Protein AF-A0A453INW6-F1 (afdb_monomer)

Solvent-accessible surface area (backbone atoms only — not comparable to full-atom values): 6601 Å² total; per-residue (Å²): 104,80,90,45,45,47,45,52,51,41,34,36,30,54,71,62,80,29,52,30,54,69,48,45,38,54,55,48,58,72,36,70,65,44,53,44,39,73,75,45,29,63,86,69,76,40,51,70,68,56,41,72,78,35,76,83,42,58,69,61,42,46,49,56,51,50,56,34,43,54,50,34,30,75,56,51,29,30,43,62,42,82,88,84,36,38,51,40,65,30,72,59,18,39,51,29,46,75,69,68,48,52,58,70,57,49,45,50,46,68,75,67,68,53,101,70,86,124

Sequence (118 aa):
FLGSLKDNLNAEVALGTVTNVREACAWLGYTYLFRRMKTNPLVYGITWEEVIGDPSMGAKQRSFIIDAARSLDKAKMMRYDEKSGNFYCTELGRIASHFYLQYSSVETYNEMLRRHMS

Mean predicted aligned error: 3.93 Å

Radius of gyration: 15.72 Å; Cα contacts (8 Å, |Δi|>4): 130; chains: 1; bounding box: 37×32×45 Å

InterPro domains:
  IPR004179 Sec63 domain [PF02889] (89-118)
  IPR036388 Winged helix-like DNA-binding domain superfamily [G3DSA:1.10.10.10] (1-84)
  IPR036390 Winged helix DNA-binding domain superfamily [SSF46785] (4-101)
  IPR050474 Helicase Hel308/SKI2-like [PTHR47961] (5-117)
  IPR057842 MER3 helicase-like, winged helix domain [PF23445] (4-53)

Structure (mmCIF, N/CA/C/O backbone):
data_AF-A0A453INW6-F1
#
_entry.id   AF-A0A453INW6-F1
#
loop_
_atom_site.group_PDB
_atom_site.id
_atom_site.type_symbol
_atom_site.label_atom_id
_atom_site.label_alt_id
_atom_site.label_comp_id
_atom_site.label_asym_id
_atom_site.label_entity_id
_atom_site.label_seq_id
_atom_site.pdbx_PDB_ins_code
_atom_site.Cartn_x
_atom_site.Cartn_y
_atom_site.Cartn_z
_atom_site.occupancy
_atom_site.B_iso_or_equiv
_atom_site.auth_seq_id
_atom_site.auth_comp_id
_atom_site.auth_asym_id
_atom_site.auth_atom_id
_atom_site.pdbx_PDB_model_num
ATOM 1 N N . PHE A 1 1 ? -4.808 7.389 -9.792 1.00 58.34 1 PHE A N 1
ATOM 2 C CA . PHE A 1 1 ? -4.438 6.017 -9.380 1.00 58.34 1 PHE A CA 1
ATOM 3 C C . PHE A 1 1 ? -3.397 6.005 -8.268 1.00 58.34 1 PHE A C 1
ATOM 5 O O . PHE A 1 1 ? -3.727 5.477 -7.223 1.00 58.34 1 PHE A O 1
ATOM 12 N N . LEU A 1 2 ? -2.199 6.603 -8.414 1.00 72.12 2 LEU A N 1
ATOM 13 C CA . LEU A 1 2 ? -1.246 6.689 -7.284 1.00 72.12 2 LEU A CA 1
ATOM 14 C C . LEU A 1 2 ? -1.869 7.356 -6.044 1.00 72.12 2 LEU A C 1
ATOM 16 O O . LEU A 1 2 ? -1.715 6.849 -4.940 1.00 72.12 2 LEU A O 1
ATOM 20 N N . GLY A 1 3 ? -2.676 8.407 -6.240 1.00 82.69 3 GLY A N 1
ATOM 21 C CA . GLY A 1 3 ? -3.443 9.031 -5.152 1.00 82.69 3 GLY A CA 1
ATOM 22 C C . GLY A 1 3 ? -4.461 8.108 -4.463 1.00 82.69 3 GLY A C 1
ATOM 23 O O . GLY A 1 3 ? -4.783 8.337 -3.309 1.00 82.69 3 GLY A O 1
ATOM 24 N N . SER A 1 4 ? -4.913 7.044 -5.134 1.00 91.25 4 SER A N 1
ATOM 25 C CA . SER A 1 4 ? -5.892 6.070 -4.621 1.00 91.25 4 SER A CA 1
ATOM 26 C C . SER A 1 4 ? -5.241 4.758 -4.169 1.00 91.25 4 SER A C 1
ATOM 28 O O . SER A 1 4 ? -5.939 3.838 -3.757 1.00 91.25 4 SER A O 1
ATOM 30 N N . LEU A 1 5 ? -3.909 4.629 -4.271 1.00 95.31 5 LEU A N 1
ATOM 31 C CA . LEU A 1 5 ? -3.203 3.387 -3.943 1.00 95.31 5 LEU A CA 1
ATOM 32 C C . LEU A 1 5 ? -3.417 2.990 -2.480 1.00 95.31 5 LEU A C 1
ATOM 34 O O . LEU A 1 5 ? -3.589 1.812 -2.198 1.00 95.31 5 LEU A O 1
ATOM 38 N N . LYS A 1 6 ? -3.433 3.971 -1.570 1.00 97.19 6 LYS A N 1
ATOM 39 C CA . LYS A 1 6 ? -3.668 3.751 -0.137 1.00 97.19 6 LYS A CA 1
ATOM 40 C C . LYS A 1 6 ? -5.056 3.157 0.106 1.00 97.19 6 LYS A C 1
ATOM 42 O O . LYS A 1 6 ? -5.166 2.137 0.774 1.00 97.19 6 LYS A O 1
ATOM 47 N N . ASP A 1 7 ? -6.085 3.750 -0.493 1.00 97.62 7 ASP A N 1
ATOM 48 C CA . ASP A 1 7 ? -7.473 3.299 -0.340 1.00 97.62 7 ASP A CA 1
ATOM 49 C C . ASP A 1 7 ? -7.668 1.893 -0.912 1.00 97.62 7 ASP A C 1
ATOM 51 O O . ASP A 1 7 ? -8.231 1.019 -0.254 1.00 97.62 7 ASP A O 1
ATOM 55 N N . ASN A 1 8 ? -7.125 1.650 -2.108 1.00 97.25 8 ASN A N 1
ATOM 56 C CA . ASN A 1 8 ? -7.207 0.351 -2.767 1.00 97.25 8 ASN A CA 1
ATOM 57 C C . ASN A 1 8 ? -6.437 -0.731 -1.991 1.00 97.25 8 ASN A C 1
ATOM 59 O O . ASN A 1 8 ? -6.956 -1.824 -1.802 1.00 97.25 8 ASN A O 1
ATOM 63 N N . LEU A 1 9 ? -5.232 -0.428 -1.493 1.00 98.00 9 LEU A N 1
ATOM 64 C CA . LEU A 1 9 ? -4.460 -1.363 -0.668 1.00 98.00 9 LEU A CA 1
ATOM 65 C C . LEU A 1 9 ? -5.194 -1.681 0.641 1.00 98.00 9 LEU A C 1
ATOM 67 O O . LEU A 1 9 ? -5.274 -2.844 1.026 1.00 98.00 9 LEU A O 1
ATOM 71 N N . ASN A 1 10 ? -5.767 -0.670 1.302 1.00 98.31 10 ASN A N 1
ATOM 72 C CA . ASN A 1 10 ? -6.586 -0.867 2.497 1.00 98.31 10 ASN A CA 1
ATOM 73 C C . ASN A 1 10 ? -7.789 -1.780 2.219 1.00 98.31 10 ASN A C 1
ATOM 75 O O . ASN A 1 10 ? -8.094 -2.638 3.041 1.00 98.31 10 ASN A O 1
ATOM 79 N N . ALA A 1 11 ? -8.449 -1.629 1.067 1.00 98.06 11 ALA A N 1
ATOM 80 C CA . ALA A 1 11 ? -9.578 -2.473 0.690 1.00 98.06 11 ALA A CA 1
ATOM 81 C C . ALA A 1 11 ? -9.176 -3.947 0.513 1.00 98.06 11 ALA A C 1
ATOM 83 O O . ALA A 1 11 ? -9.830 -4.822 1.071 1.00 98.06 11 ALA A O 1
ATOM 84 N N . GLU A 1 12 ? -8.078 -4.236 -0.188 1.00 98.25 12 GLU A N 1
ATOM 85 C CA . GLU A 1 12 ? -7.586 -5.616 -0.346 1.00 98.25 12 GLU A CA 1
ATOM 86 C C . GLU A 1 12 ? -7.181 -6.244 0.998 1.00 98.25 12 GLU A C 1
ATOM 88 O O . GLU A 1 12 ? -7.462 -7.411 1.272 1.00 98.25 12 GLU A O 1
ATOM 93 N N . VAL A 1 13 ? -6.572 -5.457 1.890 1.00 98.25 13 VAL A N 1
ATOM 94 C CA . VAL A 1 13 ? -6.225 -5.918 3.242 1.00 98.25 13 VAL A CA 1
ATOM 95 C C . VAL A 1 13 ? -7.480 -6.157 4.087 1.00 98.25 13 VAL A C 1
ATOM 97 O O . VAL A 1 13 ? -7.541 -7.137 4.830 1.00 98.25 13 VAL A O 1
ATOM 100 N N . ALA A 1 14 ? -8.508 -5.315 3.956 1.00 97.94 14 ALA A N 1
ATOM 101 C CA . ALA A 1 14 ? -9.790 -5.494 4.637 1.00 97.94 14 ALA A CA 1
ATOM 102 C C . ALA A 1 14 ? -10.568 -6.721 4.128 1.00 97.94 14 ALA A C 1
ATOM 104 O O . ALA A 1 14 ? -11.250 -7.376 4.919 1.00 97.94 14 ALA A O 1
ATOM 105 N N . LEU A 1 15 ? -10.438 -7.048 2.838 1.00 96.88 15 LEU A N 1
ATOM 106 C CA . LEU A 1 15 ? -10.985 -8.260 2.218 1.00 96.88 15 LEU A CA 1
ATOM 107 C C . LEU A 1 15 ? -10.169 -9.522 2.540 1.00 96.88 15 LEU A C 1
ATOM 109 O O . LEU A 1 15 ? -10.667 -10.630 2.354 1.00 96.88 15 LEU A O 1
ATOM 113 N N . GLY A 1 16 ? -8.932 -9.372 3.021 1.00 96.19 16 GLY A N 1
ATOM 114 C CA . GLY A 1 16 ? -8.019 -10.480 3.308 1.00 96.19 16 GLY A CA 1
ATOM 115 C C . GLY A 1 16 ? -7.378 -11.105 2.065 1.00 96.19 16 GLY A C 1
ATOM 116 O O . GLY A 1 16 ? -6.745 -12.151 2.171 1.00 96.19 16 GLY A O 1
ATOM 117 N N . THR A 1 17 ? -7.522 -10.482 0.893 1.00 97.31 17 THR A N 1
ATOM 118 C CA . THR A 1 17 ? -6.893 -10.911 -0.369 1.00 97.31 17 THR A CA 1
ATOM 119 C C . THR A 1 17 ? -5.405 -10.568 -0.421 1.00 97.31 17 THR A C 1
ATOM 121 O O . THR A 1 17 ? -4.652 -11.206 -1.156 1.00 97.31 17 THR A O 1
ATOM 124 N N . VAL A 1 18 ? -4.979 -9.574 0.362 1.00 98.38 18 VAL A N 1
ATOM 125 C CA . VAL A 1 18 ? -3.585 -9.152 0.515 1.00 98.38 18 VAL A CA 1
ATOM 126 C C . VAL A 1 18 ? -3.238 -9.086 1.999 1.00 98.38 18 VAL A C 1
ATOM 128 O O . VAL A 1 18 ? -3.851 -8.340 2.757 1.00 98.38 18 VAL A O 1
ATOM 131 N N . THR A 1 19 ? -2.221 -9.833 2.420 1.00 98.31 19 THR A N 1
ATOM 132 C CA . THR A 1 19 ? -1.829 -9.963 3.838 1.00 98.31 19 THR A CA 1
ATOM 133 C C . THR A 1 19 ? -0.399 -9.511 4.122 1.00 98.31 19 THR A C 1
ATOM 135 O O . THR A 1 19 ? 0.001 -9.393 5.278 1.00 98.31 19 THR A O 1
ATOM 138 N N . ASN A 1 20 ? 0.400 -9.253 3.086 1.00 98.56 20 ASN A N 1
ATOM 139 C CA . ASN A 1 20 ? 1.801 -8.866 3.223 1.00 98.56 20 ASN A CA 1
ATOM 140 C C . ASN A 1 20 ? 2.318 -8.110 1.987 1.00 98.56 20 ASN A C 1
ATOM 142 O O . ASN A 1 20 ? 1.689 -8.091 0.926 1.00 98.56 20 ASN A O 1
ATOM 146 N N . VAL A 1 21 ? 3.503 -7.506 2.108 1.00 98.50 21 VAL A N 1
ATOM 147 C CA . VAL A 1 21 ? 4.143 -6.702 1.048 1.00 98.50 21 VAL A CA 1
ATOM 148 C C . VAL A 1 21 ? 4.321 -7.486 -0.253 1.00 98.50 21 VAL A C 1
ATOM 150 O O . VAL A 1 21 ? 4.168 -6.923 -1.334 1.00 98.50 21 VAL A O 1
ATOM 153 N N . ARG A 1 22 ? 4.641 -8.782 -0.179 1.00 97.75 22 ARG A N 1
ATOM 154 C CA . ARG A 1 22 ? 4.868 -9.613 -1.370 1.00 97.75 22 ARG A CA 1
ATOM 155 C C . ARG A 1 22 ? 3.576 -9.779 -2.169 1.00 97.75 22 ARG A C 1
ATOM 157 O O . ARG A 1 22 ? 3.588 -9.582 -3.382 1.00 97.75 22 ARG A O 1
ATOM 164 N N . GLU A 1 23 ? 2.481 -10.096 -1.487 1.00 98.31 23 GLU A N 1
ATOM 165 C CA . GLU A 1 23 ? 1.145 -10.191 -2.084 1.00 98.31 23 GLU A CA 1
ATOM 166 C C . GLU A 1 23 ? 0.677 -8.846 -2.634 1.00 98.31 23 GLU A C 1
ATOM 168 O O . GLU A 1 23 ? 0.184 -8.790 -3.756 1.00 98.31 23 GLU A O 1
ATOM 173 N N . ALA A 1 24 ? 0.918 -7.749 -1.915 1.00 98.06 24 ALA A N 1
ATOM 174 C CA . ALA A 1 24 ? 0.599 -6.411 -2.401 1.00 98.06 24 ALA A CA 1
ATOM 175 C C . ALA A 1 24 ? 1.380 -6.038 -3.671 1.00 98.06 24 ALA A C 1
ATOM 177 O O . ALA A 1 24 ? 0.814 -5.443 -4.587 1.00 98.06 24 ALA A O 1
ATOM 178 N N . CYS A 1 25 ? 2.662 -6.407 -3.774 1.00 97.12 25 CYS A N 1
ATOM 179 C CA . CYS A 1 25 ? 3.433 -6.214 -5.005 1.00 97.12 25 CYS A CA 1
ATOM 180 C C . CYS A 1 25 ? 2.861 -7.039 -6.166 1.00 97.12 25 CYS A C 1
ATOM 182 O O . CYS A 1 25 ? 2.762 -6.533 -7.285 1.00 97.12 25 CYS A O 1
ATOM 184 N N . ALA A 1 26 ? 2.458 -8.288 -5.910 1.00 96.31 26 ALA A N 1
ATOM 185 C CA . ALA A 1 26 ? 1.818 -9.131 -6.917 1.00 96.31 26 ALA A CA 1
ATOM 186 C C . ALA A 1 26 ? 0.476 -8.535 -7.376 1.00 96.31 26 ALA A C 1
ATOM 188 O O . ALA A 1 26 ? 0.259 -8.373 -8.576 1.00 96.31 26 ALA A O 1
ATOM 189 N N . TRP A 1 27 ? -0.373 -8.120 -6.432 1.00 97.06 27 TRP A N 1
ATOM 190 C CA . TRP A 1 27 ? -1.631 -7.415 -6.687 1.00 97.06 27 TRP A CA 1
ATOM 191 C C . TRP A 1 27 ? -1.419 -6.158 -7.537 1.00 97.06 27 TRP A C 1
ATOM 193 O O . TRP A 1 27 ? -2.041 -6.012 -8.591 1.00 97.06 27 TRP A O 1
ATOM 203 N N . LEU A 1 28 ? -0.470 -5.295 -7.156 1.00 95.75 28 LEU A N 1
ATOM 204 C CA . LEU A 1 28 ? -0.120 -4.102 -7.927 1.00 95.75 28 LEU A CA 1
ATOM 205 C C . LEU A 1 28 ? 0.327 -4.469 -9.349 1.00 95.75 28 LEU A C 1
ATOM 207 O O . LEU A 1 28 ? -0.012 -3.763 -10.300 1.00 95.75 28 LEU A O 1
ATOM 211 N N . GLY A 1 29 ? 1.037 -5.588 -9.508 1.00 94.06 29 GLY A N 1
ATOM 212 C CA . GLY A 1 29 ? 1.474 -6.128 -10.794 1.00 94.06 29 GLY A CA 1
ATOM 213 C C . GLY A 1 29 ? 0.338 -6.477 -11.759 1.00 94.06 29 GLY A C 1
ATOM 214 O O . GLY A 1 29 ? 0.504 -6.348 -12.973 1.00 94.06 29 GLY A O 1
ATOM 215 N N . TYR A 1 30 ? -0.833 -6.853 -11.244 1.00 94.06 30 TYR A N 1
ATOM 216 C CA . TYR A 1 30 ? -2.008 -7.154 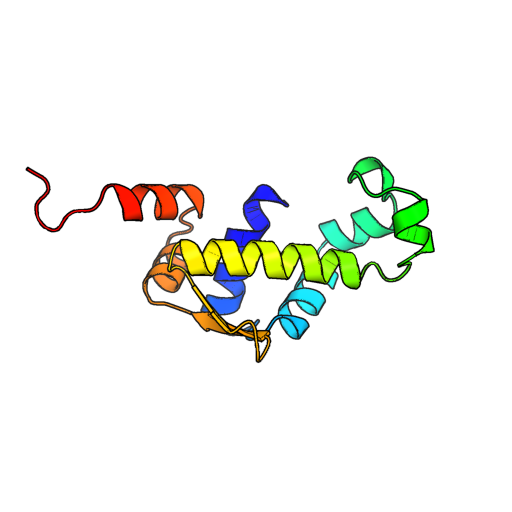-12.068 1.00 94.06 30 TYR A CA 1
ATOM 217 C C . TYR A 1 30 ? -2.758 -5.908 -12.546 1.00 94.06 30 TYR A C 1
ATOM 219 O O . TYR A 1 30 ? -3.565 -5.993 -13.474 1.00 94.06 30 TYR A O 1
ATOM 227 N N . THR A 1 31 ? -2.481 -4.741 -11.963 1.00 93.88 31 THR A N 1
ATOM 228 C CA . THR A 1 31 ? -3.194 -3.506 -12.295 1.00 93.88 31 THR A CA 1
ATOM 229 C C . THR A 1 31 ? -2.863 -2.998 -13.700 1.00 93.88 31 THR A C 1
ATOM 231 O O . THR A 1 31 ? -1.751 -3.149 -14.216 1.00 93.88 31 THR A O 1
ATOM 234 N N . TYR A 1 32 ? -3.822 -2.295 -14.310 1.00 92.75 32 TYR A N 1
ATOM 235 C CA . TYR A 1 32 ? -3.582 -1.583 -15.566 1.00 92.75 32 TYR A CA 1
ATOM 236 C C . TYR A 1 32 ? -2.478 -0.523 -15.429 1.00 92.75 32 TYR A C 1
ATOM 238 O O . TYR A 1 32 ? -1.677 -0.360 -16.349 1.00 92.75 32 TYR A O 1
ATOM 246 N N . LEU A 1 33 ? -2.382 0.150 -14.269 1.00 90.12 33 LEU A N 1
ATOM 247 C CA . LEU A 1 33 ? -1.317 1.119 -14.002 1.00 90.12 33 LEU A CA 1
ATOM 248 C C . LEU A 1 33 ? 0.059 0.476 -14.189 1.00 90.12 33 LEU A C 1
ATOM 250 O O . LEU A 1 33 ? 0.888 1.023 -14.909 1.00 90.12 33 LEU A O 1
ATOM 254 N N . PHE A 1 34 ? 0.298 -0.678 -13.566 1.00 92.25 34 PHE A N 1
ATOM 255 C CA . PHE A 1 34 ? 1.606 -1.317 -13.632 1.00 92.25 34 PHE A CA 1
ATOM 256 C C . PHE A 1 34 ? 1.984 -1.730 -15.052 1.00 92.25 34 PHE A C 1
ATOM 258 O O . PHE A 1 34 ? 3.098 -1.450 -15.496 1.00 92.25 34 PHE A O 1
ATOM 265 N N . ARG A 1 35 ? 1.036 -2.293 -15.814 1.00 93.56 35 ARG A N 1
ATOM 266 C CA . ARG A 1 35 ? 1.265 -2.588 -17.237 1.00 93.56 35 ARG A CA 1
ATOM 267 C C . ARG A 1 35 ? 1.674 -1.333 -18.010 1.00 93.56 35 ARG A C 1
ATOM 269 O O . ARG A 1 35 ? 2.631 -1.373 -18.775 1.00 93.56 35 ARG A O 1
ATOM 276 N N . ARG A 1 36 ? 1.002 -0.204 -17.773 1.00 93.50 36 ARG A N 1
ATOM 277 C CA . ARG A 1 36 ? 1.304 1.068 -18.444 1.00 93.50 36 ARG A CA 1
ATOM 278 C C . ARG A 1 36 ? 2.647 1.665 -18.034 1.00 93.50 36 ARG A C 1
ATOM 280 O O . ARG A 1 36 ? 3.342 2.170 -18.910 1.00 93.50 36 ARG A O 1
ATOM 287 N N . MET A 1 37 ? 3.028 1.560 -16.761 1.00 91.69 37 MET A N 1
ATOM 288 C CA . MET A 1 37 ? 4.352 1.978 -16.287 1.00 91.69 37 MET A CA 1
ATOM 289 C C . MET A 1 37 ? 5.468 1.182 -16.971 1.00 91.69 37 MET A C 1
ATOM 291 O O . MET A 1 37 ? 6.462 1.773 -17.367 1.00 91.69 37 MET A O 1
ATOM 295 N N . LYS A 1 38 ? 5.283 -0.126 -17.198 1.00 91.88 38 LYS A N 1
ATOM 296 C CA . LYS A 1 38 ? 6.261 -0.934 -17.948 1.00 91.88 38 LYS A CA 1
ATOM 297 C C . LYS A 1 38 ? 6.317 -0.584 -19.433 1.00 91.88 38 LYS A C 1
ATOM 299 O O . LYS A 1 38 ? 7.395 -0.574 -20.014 1.00 91.88 38 LYS A O 1
ATOM 304 N N . THR A 1 39 ? 5.169 -0.337 -20.065 1.00 93.00 39 THR A N 1
ATOM 305 C CA . THR A 1 39 ? 5.108 -0.065 -21.512 1.00 93.00 39 THR A CA 1
ATOM 306 C C . THR A 1 39 ? 5.554 1.352 -21.873 1.00 93.00 39 THR A C 1
ATOM 308 O O . THR A 1 39 ? 6.114 1.551 -22.946 1.00 93.00 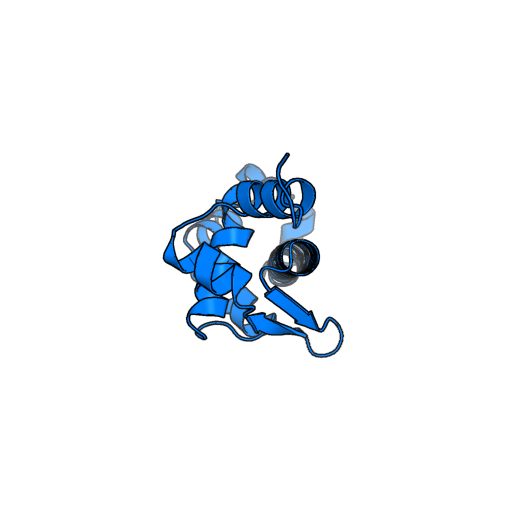39 THR A O 1
ATOM 311 N N . ASN A 1 40 ? 5.292 2.345 -21.021 1.00 94.31 40 ASN A N 1
ATOM 312 C CA . ASN A 1 40 ? 5.660 3.740 -21.270 1.00 94.31 40 ASN A CA 1
ATOM 313 C C . ASN A 1 40 ? 6.135 4.437 -19.976 1.00 94.31 40 ASN A C 1
ATOM 315 O O . ASN A 1 40 ? 5.417 5.285 -19.442 1.00 94.31 40 ASN A O 1
ATOM 319 N N . PRO A 1 41 ? 7.320 4.073 -19.455 1.00 92.88 41 PRO A N 1
ATOM 320 C CA . PRO A 1 41 ? 7.796 4.476 -18.126 1.00 92.88 41 PRO A CA 1
ATOM 321 C C . PRO A 1 41 ? 7.962 5.990 -17.954 1.00 92.88 41 PRO A C 1
ATOM 323 O O . PRO A 1 41 ? 7.575 6.531 -16.916 1.00 92.88 41 PRO A O 1
ATOM 326 N N . LEU A 1 42 ? 8.435 6.693 -18.988 1.00 93.81 42 LEU A N 1
ATOM 327 C CA . LEU A 1 42 ? 8.702 8.135 -18.925 1.00 93.81 42 LEU A CA 1
ATOM 328 C C . LEU A 1 42 ? 7.452 8.961 -18.584 1.00 93.81 42 LEU A C 1
ATOM 330 O O . LEU A 1 42 ? 7.532 9.915 -17.815 1.00 93.81 42 LEU A O 1
ATOM 334 N N . VAL A 1 43 ? 6.279 8.572 -19.101 1.00 93.94 43 VAL A N 1
ATOM 335 C CA . VAL A 1 43 ? 4.999 9.257 -18.818 1.00 93.94 43 VAL A CA 1
ATOM 336 C C . VAL A 1 43 ? 4.601 9.149 -17.345 1.00 93.94 43 VAL A C 1
ATOM 338 O O . VAL A 1 43 ? 3.864 9.989 -16.833 1.00 93.94 43 VAL A O 1
ATOM 341 N N . TYR A 1 44 ? 5.105 8.134 -16.650 1.00 91.06 44 TYR A N 1
ATOM 342 C CA . TYR A 1 44 ? 4.870 7.914 -15.228 1.00 91.06 44 TYR A CA 1
ATOM 343 C C . TYR A 1 44 ? 6.038 8.400 -14.359 1.00 91.06 44 TYR A C 1
ATOM 345 O O . TYR A 1 44 ? 6.103 8.052 -13.181 1.00 91.06 44 TYR A O 1
ATOM 353 N N . GLY A 1 45 ? 6.944 9.210 -14.921 1.00 90.25 45 GLY A N 1
ATOM 354 C CA . GLY A 1 45 ? 8.080 9.782 -14.200 1.00 90.25 45 GLY A CA 1
ATOM 355 C C . GLY A 1 45 ? 9.149 8.758 -13.824 1.00 90.25 45 GLY A C 1
ATOM 356 O O . GLY A 1 45 ? 9.869 8.977 -12.856 1.00 90.25 45 GLY A O 1
ATOM 357 N N . ILE A 1 46 ? 9.221 7.636 -14.547 1.00 92.12 46 ILE A N 1
ATOM 358 C CA . ILE A 1 46 ? 10.247 6.607 -14.360 1.00 92.12 46 ILE A CA 1
ATOM 359 C C . ILE A 1 46 ? 11.308 6.807 -15.439 1.00 92.12 46 ILE A C 1
ATOM 361 O O . ILE A 1 46 ? 10.981 6.774 -16.629 1.00 92.12 46 ILE A O 1
ATOM 365 N N . THR A 1 47 ? 12.558 7.034 -15.039 1.00 93.81 47 THR A N 1
ATOM 366 C CA . THR A 1 47 ? 13.648 7.327 -15.981 1.00 93.81 47 THR A CA 1
ATOM 367 C C . THR A 1 47 ? 14.163 6.066 -16.673 1.00 93.81 47 THR A C 1
ATOM 369 O O . THR A 1 47 ? 13.931 4.942 -16.221 1.00 93.81 47 THR A O 1
ATOM 372 N N . TRP A 1 48 ? 14.887 6.231 -17.783 1.00 92.62 48 TRP A N 1
ATOM 373 C CA . TRP A 1 48 ? 15.507 5.089 -18.459 1.00 92.62 48 TRP A CA 1
ATOM 374 C C . TRP A 1 48 ? 16.546 4.393 -17.579 1.00 92.62 48 TRP A C 1
ATOM 376 O O . TRP A 1 48 ? 16.635 3.170 -17.618 1.00 92.62 48 TRP A O 1
ATOM 386 N N . GLU A 1 49 ? 17.280 5.133 -16.746 1.00 93.94 49 GLU A N 1
ATOM 387 C CA . GLU A 1 49 ? 18.229 4.564 -15.786 1.00 93.94 49 GLU A CA 1
ATOM 388 C C . GLU A 1 49 ? 17.521 3.660 -14.770 1.00 93.94 49 GLU A C 1
ATOM 390 O O . GLU A 1 49 ? 18.003 2.563 -14.491 1.00 93.94 49 GLU A O 1
ATOM 395 N N . GLU A 1 50 ? 16.350 4.069 -14.267 1.00 91.75 50 GLU A N 1
ATOM 396 C CA . GLU A 1 50 ? 15.540 3.241 -13.365 1.00 91.75 50 GLU A CA 1
ATOM 397 C C . GLU A 1 50 ? 15.041 1.964 -14.055 1.00 91.75 50 GLU A C 1
ATOM 399 O O . GLU A 1 50 ? 15.055 0.893 -13.450 1.00 91.75 50 GLU A O 1
ATOM 404 N N . VAL A 1 51 ? 14.639 2.048 -15.327 1.00 92.50 51 VAL A N 1
ATOM 405 C CA . VAL A 1 51 ? 14.189 0.881 -16.107 1.00 92.50 51 VAL A CA 1
ATOM 406 C C . VAL A 1 51 ? 15.342 -0.076 -16.397 1.00 92.50 51 VAL A C 1
ATOM 408 O O . VAL A 1 51 ? 15.159 -1.287 -16.330 1.00 92.50 51 VAL A O 1
ATOM 411 N N . ILE A 1 52 ? 16.527 0.443 -16.721 1.00 93.44 52 ILE A N 1
ATOM 412 C CA . ILE A 1 52 ? 17.720 -0.374 -16.978 1.00 93.44 52 ILE A CA 1
ATOM 413 C C . ILE A 1 52 ? 18.187 -1.052 -15.684 1.00 93.44 52 ILE A C 1
ATOM 415 O O . ILE A 1 52 ? 18.555 -2.226 -15.711 1.00 93.44 52 ILE A O 1
ATOM 419 N N . GLY A 1 53 ? 18.146 -0.337 -14.555 1.00 93.88 53 GLY A N 1
ATOM 420 C CA . GLY A 1 53 ? 18.523 -0.862 -13.241 1.00 93.88 53 GLY A CA 1
ATOM 421 C C . GLY A 1 53 ? 17.518 -1.858 -12.652 1.00 93.88 53 GLY A C 1
ATOM 422 O O . GLY A 1 53 ? 17.918 -2.770 -11.931 1.00 93.88 53 GLY A O 1
ATOM 423 N N . ASP A 1 54 ? 16.229 -1.723 -12.975 1.00 93.38 54 ASP A N 1
ATOM 424 C CA . ASP A 1 54 ? 15.165 -2.647 -12.569 1.00 93.38 54 ASP A CA 1
ATOM 425 C C . ASP A 1 54 ? 14.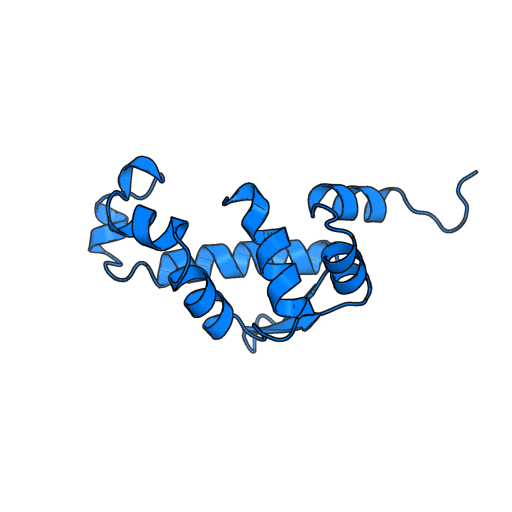152 -2.892 -13.710 1.00 93.38 54 ASP A C 1
ATOM 427 O O . ASP A 1 54 ? 13.027 -2.378 -13.683 1.00 93.38 54 ASP A O 1
ATOM 431 N N . PRO A 1 55 ? 14.489 -3.747 -14.698 1.00 90.38 55 PRO A N 1
ATOM 432 C CA . PRO A 1 55 ? 13.597 -4.044 -15.827 1.00 90.38 55 PRO A CA 1
ATOM 433 C C . PRO A 1 55 ? 12.281 -4.715 -15.405 1.00 90.38 55 PRO A C 1
ATOM 435 O O . PRO A 1 55 ? 11.267 -4.682 -16.114 1.00 90.38 55 PRO A O 1
ATOM 438 N N . SER A 1 56 ? 12.289 -5.367 -14.239 1.00 89.56 56 SER A N 1
ATOM 439 C CA . SER A 1 56 ? 11.102 -5.991 -13.661 1.00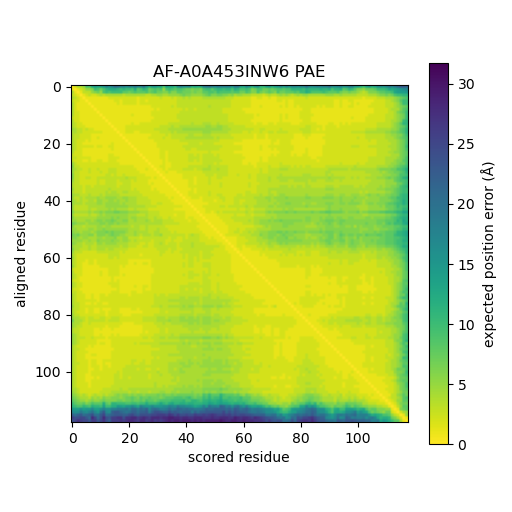 89.56 56 SER A CA 1
ATOM 440 C C . SER A 1 56 ? 10.156 -4.970 -13.026 1.00 89.56 56 SER A C 1
ATOM 442 O O . SER A 1 56 ? 8.959 -5.247 -12.940 1.00 89.56 56 SER A O 1
ATOM 444 N N . MET A 1 57 ? 10.678 -3.794 -12.659 1.00 90.69 57 MET A N 1
ATOM 445 C CA . MET A 1 57 ? 10.065 -2.757 -11.824 1.00 90.69 57 MET A CA 1
ATOM 446 C C . MET A 1 57 ? 9.678 -3.229 -10.412 1.00 90.69 57 MET A C 1
ATOM 448 O O . MET A 1 57 ? 8.863 -2.589 -9.743 1.00 90.69 57 MET A O 1
ATOM 452 N N . GLY A 1 58 ? 10.242 -4.346 -9.947 1.00 93.00 58 GLY A N 1
ATOM 453 C CA . GLY A 1 58 ? 9.920 -4.947 -8.656 1.00 93.00 58 GLY A CA 1
ATOM 454 C C . GLY A 1 58 ? 10.339 -4.085 -7.464 1.00 93.00 58 GLY A C 1
ATOM 455 O O . GLY A 1 58 ? 9.591 -3.975 -6.489 1.00 93.00 58 GLY A O 1
ATOM 456 N N . ALA A 1 59 ? 11.494 -3.420 -7.535 1.00 92.50 59 ALA A N 1
ATOM 457 C CA . ALA A 1 59 ? 11.947 -2.502 -6.493 1.00 92.50 59 ALA A CA 1
ATOM 458 C C . ALA A 1 59 ? 11.035 -1.269 -6.422 1.00 92.50 59 ALA A C 1
ATOM 460 O O . ALA A 1 59 ? 10.633 -0.856 -5.331 1.00 92.50 59 ALA A O 1
ATOM 461 N N . LYS A 1 60 ? 10.624 -0.737 -7.581 1.00 91.44 60 LYS A N 1
ATOM 462 C CA . LYS A 1 60 ? 9.691 0.399 -7.659 1.00 91.44 60 LYS A CA 1
ATOM 463 C C . LYS A 1 60 ? 8.313 0.045 -7.086 1.00 91.44 60 LYS A C 1
ATOM 465 O O . LYS A 1 60 ? 7.782 0.803 -6.277 1.00 91.44 60 LYS A O 1
ATOM 470 N N . GLN A 1 61 ? 7.759 -1.123 -7.435 1.00 93.00 61 GLN A N 1
ATOM 471 C CA . GLN A 1 61 ? 6.505 -1.625 -6.849 1.00 93.00 61 GLN A CA 1
ATOM 472 C C . GLN A 1 61 ? 6.600 -1.727 -5.332 1.00 93.00 61 GLN A C 1
ATOM 474 O O . GLN A 1 61 ? 5.719 -1.249 -4.618 1.00 93.00 61 GLN A O 1
ATOM 479 N N . ARG A 1 62 ? 7.689 -2.326 -4.844 1.00 95.88 62 ARG A N 1
ATOM 480 C CA . ARG A 1 62 ? 7.921 -2.490 -3.414 1.00 95.88 62 ARG A CA 1
ATOM 481 C C . ARG A 1 62 ? 7.983 -1.144 -2.698 1.00 95.88 62 ARG A C 1
ATOM 483 O O . ARG A 1 62 ? 7.384 -1.029 -1.636 1.00 95.88 62 ARG A O 1
ATOM 490 N N . SER A 1 63 ? 8.635 -0.136 -3.281 1.00 95.00 63 SER A N 1
ATOM 491 C CA . SER A 1 63 ? 8.645 1.226 -2.729 1.00 95.00 63 SER A CA 1
ATOM 492 C C . SER A 1 63 ? 7.228 1.774 -2.580 1.00 95.00 63 SER A C 1
ATOM 494 O O . SER A 1 63 ? 6.838 2.155 -1.482 1.00 95.00 63 SER A 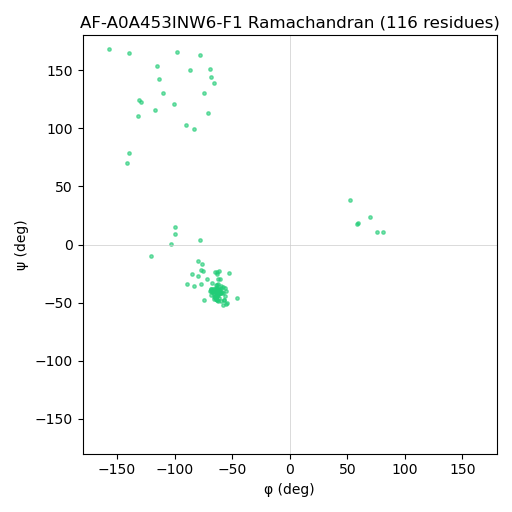O 1
ATOM 496 N N . PHE A 1 64 ? 6.420 1.728 -3.645 1.00 95.00 64 PHE A N 1
ATOM 497 C CA . PHE A 1 64 ? 5.048 2.241 -3.606 1.00 95.00 64 PHE A CA 1
ATOM 498 C C . PHE A 1 64 ? 4.179 1.544 -2.555 1.00 95.00 64 PHE A C 1
ATOM 500 O O . PHE A 1 64 ? 3.424 2.209 -1.846 1.00 95.00 64 PHE A O 1
ATOM 507 N N . ILE A 1 65 ? 4.294 0.220 -2.431 1.00 97.69 65 ILE A N 1
ATOM 508 C CA . ILE A 1 65 ? 3.566 -0.549 -1.416 1.00 97.69 65 ILE A CA 1
ATOM 509 C C . ILE A 1 65 ? 4.030 -0.187 -0.005 1.00 97.69 65 ILE A C 1
ATOM 511 O O . ILE A 1 65 ? 3.187 0.025 0.862 1.00 97.69 65 ILE A O 1
ATOM 515 N N . ILE A 1 66 ? 5.340 -0.089 0.238 1.00 98.06 66 ILE A N 1
ATOM 516 C CA . ILE A 1 66 ? 5.878 0.264 1.560 1.00 98.06 66 ILE A CA 1
ATOM 517 C C . ILE A 1 66 ? 5.439 1.675 1.965 1.00 98.06 66 ILE A C 1
ATOM 519 O O . ILE A 1 66 ? 4.996 1.873 3.096 1.00 98.06 66 ILE A O 1
ATOM 523 N N . ASP A 1 67 ? 5.500 2.642 1.051 1.00 97.44 67 ASP A N 1
ATOM 524 C CA . ASP A 1 67 ? 5.107 4.028 1.327 1.00 97.44 67 ASP A CA 1
ATOM 525 C C . ASP A 1 67 ? 3.601 4.143 1.616 1.00 97.44 67 ASP A C 1
ATOM 527 O O . ASP A 1 67 ? 3.179 4.849 2.543 1.00 97.44 67 ASP A O 1
ATOM 531 N N . ALA A 1 68 ? 2.774 3.404 0.869 1.00 97.81 68 ALA A N 1
ATOM 532 C CA . ALA A 1 68 ? 1.341 3.310 1.127 1.00 97.81 68 ALA A CA 1
ATOM 533 C C . ALA A 1 68 ? 1.052 2.628 2.474 1.00 97.81 68 ALA A C 1
ATOM 535 O O . ALA A 1 68 ? 0.260 3.151 3.259 1.00 97.81 68 ALA A O 1
ATOM 536 N N . ALA A 1 69 ? 1.726 1.516 2.776 1.00 98.31 69 ALA A N 1
ATOM 537 C CA . ALA A 1 69 ? 1.551 0.772 4.019 1.00 98.31 69 ALA A CA 1
ATOM 538 C C . ALA A 1 69 ? 1.930 1.603 5.251 1.00 98.31 69 ALA A C 1
ATOM 540 O O . ALA A 1 69 ? 1.163 1.651 6.210 1.00 98.31 69 ALA A O 1
ATOM 541 N N . ARG A 1 70 ? 3.052 2.333 5.201 1.00 98.38 70 ARG A N 1
ATOM 542 C CA . ARG A 1 70 ? 3.465 3.275 6.257 1.00 98.38 70 ARG A CA 1
ATOM 543 C C . ARG A 1 70 ? 2.453 4.397 6.463 1.00 98.38 70 ARG A C 1
ATOM 545 O O . ARG A 1 70 ? 2.160 4.761 7.598 1.00 98.38 70 ARG A O 1
ATOM 552 N N . SER A 1 71 ? 1.896 4.932 5.375 1.00 97.69 71 SER A N 1
ATOM 553 C CA . SER A 1 71 ? 0.853 5.961 5.459 1.00 97.69 71 SER A CA 1
ATOM 554 C C . SER A 1 71 ? -0.405 5.420 6.149 1.00 97.69 71 SER A C 1
ATOM 556 O O . SER A 1 71 ? -0.926 6.046 7.068 1.00 97.69 71 SER A O 1
ATOM 558 N N . LEU A 1 72 ? -0.871 4.236 5.743 1.00 97.81 72 LEU A N 1
ATOM 559 C CA . LEU A 1 72 ? -2.044 3.579 6.328 1.00 97.81 72 LEU A CA 1
ATOM 560 C C . LEU A 1 72 ? -1.841 3.208 7.804 1.00 97.81 72 LEU A C 1
ATOM 562 O O . LEU A 1 72 ? -2.777 3.348 8.593 1.00 97.81 72 LEU A O 1
ATOM 566 N N . ASP A 1 73 ? -0.633 2.779 8.178 1.00 98.00 73 ASP A N 1
ATOM 567 C CA . ASP A 1 73 ? -0.260 2.496 9.568 1.00 98.00 73 ASP A CA 1
ATOM 568 C C . ASP A 1 73 ? -0.299 3.760 10.432 1.00 98.00 73 ASP A C 1
ATOM 570 O O . ASP A 1 73 ? -0.965 3.792 11.472 1.00 98.00 73 ASP A O 1
ATOM 574 N N . LYS A 1 74 ? 0.290 4.858 9.940 1.00 96.62 74 LYS A N 1
ATOM 575 C CA . LYS A 1 74 ? 0.227 6.174 10.592 1.00 96.62 74 LYS A CA 1
ATOM 576 C C . LYS A 1 74 ? -1.217 6.654 10.784 1.00 96.62 74 LYS A C 1
ATOM 578 O O . LYS A 1 74 ? -1.556 7.159 11.854 1.00 96.62 74 LYS A O 1
ATOM 583 N N . ALA A 1 75 ? -2.075 6.463 9.781 1.00 95.94 75 ALA A N 1
ATOM 584 C CA . ALA A 1 75 ? -3.497 6.804 9.841 1.00 95.94 75 ALA A CA 1
ATOM 585 C C . ALA A 1 75 ? -4.350 5.782 10.620 1.00 95.94 75 ALA A C 1
ATOM 587 O O . ALA A 1 75 ? -5.570 5.925 10.688 1.00 95.94 75 ALA A O 1
ATOM 588 N N . LYS A 1 76 ? -3.739 4.750 11.220 1.00 96.25 76 LYS A N 1
ATOM 589 C CA . LYS A 1 76 ? -4.408 3.691 11.998 1.00 96.25 76 LYS A CA 1
ATOM 590 C C . LYS A 1 76 ? -5.461 2.898 11.209 1.00 96.25 76 LYS A C 1
ATOM 592 O O . LYS A 1 76 ? -6.288 2.214 11.813 1.00 96.25 76 LYS A O 1
ATOM 597 N N . MET A 1 77 ? -5.437 2.965 9.879 1.00 97.19 77 MET A N 1
ATOM 598 C CA . MET A 1 77 ? -6.325 2.199 8.994 1.00 97.19 77 MET A CA 1
ATOM 599 C C . MET A 1 77 ? -5.833 0.758 8.824 1.00 97.19 77 MET A C 1
ATOM 601 O O . MET A 1 77 ? -6.609 -0.168 8.636 1.00 97.19 77 MET A O 1
ATOM 605 N N . MET A 1 78 ? -4.533 0.544 8.968 1.00 97.88 78 MET A N 1
ATOM 606 C CA . MET A 1 78 ? -3.897 -0.765 8.906 1.00 97.88 78 MET A CA 1
ATOM 607 C C . MET A 1 78 ? -2.825 -0.832 9.993 1.00 97.88 78 MET A C 1
ATOM 609 O O . MET A 1 78 ? -2.447 0.198 10.541 1.00 97.88 78 MET A O 1
ATOM 613 N N . ARG A 1 79 ? -2.335 -2.022 10.329 1.00 98.31 79 ARG A N 1
ATOM 614 C CA . ARG A 1 79 ? -1.065 -2.199 11.038 1.00 98.31 79 ARG A CA 1
ATOM 615 C C . ARG A 1 79 ? -0.047 -2.803 10.095 1.00 98.31 79 ARG A C 1
ATOM 617 O O . ARG A 1 79 ? -0.348 -3.810 9.456 1.00 98.31 79 ARG A O 1
ATOM 624 N N . TYR A 1 80 ? 1.138 -2.213 10.028 1.00 98.62 80 TYR A N 1
ATOM 625 C CA . TYR A 1 80 ? 2.232 -2.707 9.196 1.00 98.62 80 TYR A CA 1
ATO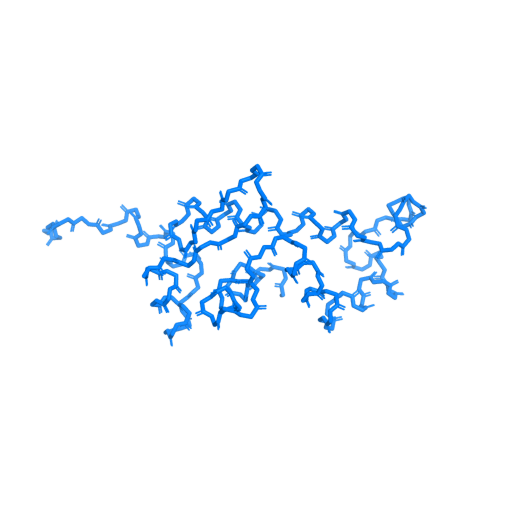M 626 C C . TYR A 1 80 ? 3.429 -3.115 10.059 1.00 98.62 80 TYR A C 1
ATOM 628 O O . TYR A 1 80 ? 4.042 -2.283 10.723 1.00 98.62 80 TYR A O 1
ATOM 636 N N . ASP A 1 81 ? 3.776 -4.403 10.045 1.00 98.25 81 ASP A N 1
ATOM 637 C CA . ASP A 1 81 ? 5.013 -4.888 10.659 1.00 98.25 81 ASP A CA 1
ATOM 638 C C . ASP A 1 81 ? 6.149 -4.866 9.629 1.00 98.25 81 ASP A C 1
ATOM 640 O O . ASP A 1 81 ? 6.246 -5.749 8.777 1.00 98.25 81 ASP A O 1
ATOM 644 N N . GLU A 1 82 ? 7.034 -3.870 9.721 1.00 96.44 82 GLU A N 1
ATOM 645 C CA . GLU A 1 82 ? 8.151 -3.712 8.780 1.00 96.44 82 GLU A CA 1
ATOM 646 C C . GLU A 1 82 ? 9.152 -4.876 8.808 1.00 96.44 82 GLU A C 1
ATOM 648 O O . GLU A 1 82 ? 9.834 -5.111 7.809 1.00 96.44 82 GLU A O 1
ATOM 653 N N . LYS A 1 83 ? 9.260 -5.612 9.926 1.00 96.38 83 LYS A N 1
ATOM 654 C CA . LYS A 1 83 ? 10.213 -6.727 10.038 1.00 96.38 83 LYS A CA 1
ATOM 655 C C . LYS A 1 83 ? 9.742 -7.936 9.244 1.00 96.38 83 LYS A C 1
ATOM 657 O O . LYS A 1 83 ? 10.529 -8.524 8.507 1.00 96.38 83 LYS A O 1
ATOM 662 N N . SER A 1 84 ? 8.477 -8.317 9.410 1.00 97.62 84 SER A N 1
ATOM 663 C CA . SER A 1 84 ? 7.893 -9.460 8.698 1.00 97.62 84 SER A CA 1
ATOM 664 C C . SER A 1 84 ? 7.363 -9.093 7.311 1.00 97.62 84 SER A C 1
ATOM 666 O O . SER A 1 84 ? 7.306 -9.945 6.426 1.00 97.62 84 SER A O 1
ATOM 668 N N . GLY A 1 85 ? 7.004 -7.827 7.096 1.00 98.00 85 GLY A N 1
ATOM 669 C CA . GLY A 1 85 ? 6.307 -7.369 5.901 1.00 98.00 85 GLY A CA 1
ATOM 670 C C . GLY A 1 85 ? 4.796 -7.618 5.941 1.00 98.00 85 GLY A C 1
ATOM 671 O O . GLY A 1 85 ? 4.155 -7.492 4.899 1.00 98.00 85 GLY A O 1
ATOM 672 N N . ASN A 1 86 ? 4.234 -8.003 7.090 1.00 98.62 86 ASN A N 1
ATOM 673 C CA . ASN A 1 86 ? 2.824 -8.372 7.222 1.00 98.62 86 ASN A CA 1
ATOM 674 C C . ASN A 1 86 ? 1.919 -7.164 7.482 1.00 98.62 86 ASN A C 1
ATOM 676 O O . ASN A 1 86 ? 2.310 -6.185 8.127 1.00 98.62 86 ASN A O 1
ATOM 680 N N . PHE A 1 87 ? 0.680 -7.284 7.018 1.00 98.69 87 PHE A N 1
ATOM 681 C CA . PHE A 1 87 ? -0.392 -6.319 7.202 1.00 98.69 87 PHE A CA 1
ATOM 682 C C . PHE A 1 87 ? -1.496 -6.902 8.075 1.00 98.69 87 PHE A C 1
ATOM 684 O O . PHE A 1 87 ? -1.862 -8.067 7.938 1.00 98.69 87 PHE A O 1
ATOM 691 N N . TYR A 1 88 ? -2.077 -6.065 8.929 1.00 97.94 88 TYR A N 1
ATOM 692 C CA . TYR A 1 88 ? -3.251 -6.425 9.717 1.00 97.94 88 TYR A CA 1
ATOM 693 C C . TYR A 1 88 ? -4.302 -5.324 9.594 1.00 97.94 88 TYR A C 1
ATOM 695 O O . TYR A 1 88 ? -4.022 -4.156 9.865 1.00 97.94 88 TYR A O 1
ATOM 703 N N . CYS A 1 89 ? -5.514 -5.682 9.176 1.00 97.44 89 CYS A N 1
ATOM 704 C CA . CYS A 1 89 ? -6.622 -4.734 9.085 1.00 97.44 89 CYS A CA 1
ATOM 705 C C . CYS A 1 89 ? -7.026 -4.244 10.484 1.00 97.44 89 CYS A C 1
ATOM 707 O O . CYS A 1 89 ? -7.115 -5.040 11.420 1.00 97.44 89 CYS A O 1
ATOM 709 N N . THR A 1 90 ? -7.321 -2.950 10.628 1.00 97.75 90 THR A N 1
ATOM 710 C CA . THR A 1 90 ? -7.984 -2.412 11.827 1.00 97.75 90 THR A CA 1
ATOM 711 C C . THR A 1 90 ? -9.483 -2.252 11.581 1.00 97.75 90 THR A C 1
ATOM 713 O O . THR A 1 90 ? -9.936 -2.257 10.435 1.00 97.75 90 THR A O 1
ATOM 716 N N . GLU A 1 91 ? -10.273 -2.053 12.640 1.00 96.69 91 GLU A N 1
ATOM 717 C CA . GLU A 1 91 ? -11.697 -1.723 12.471 1.00 96.69 91 GLU A CA 1
ATOM 718 C C . GLU A 1 91 ? -11.894 -0.393 11.732 1.00 96.69 91 GLU A C 1
ATOM 720 O O . GLU A 1 91 ? -12.804 -0.273 10.917 1.00 96.69 91 GLU A O 1
ATOM 725 N N . LEU A 1 92 ? -11.004 0.587 11.939 1.00 96.31 92 LEU A N 1
ATOM 726 C CA . LEU A 1 92 ? -11.046 1.851 11.202 1.00 96.31 92 LEU A CA 1
ATOM 727 C C . LEU A 1 92 ? -10.807 1.633 9.701 1.00 96.31 92 LEU A C 1
ATOM 729 O O . LEU A 1 92 ? -11.543 2.184 8.886 1.00 96.31 92 LEU A O 1
ATOM 733 N N . GLY A 1 93 ? -9.825 0.803 9.333 1.00 97.31 93 GLY A N 1
ATOM 734 C CA . GLY A 1 93 ? -9.585 0.423 7.938 1.00 97.31 93 GLY A CA 1
ATOM 735 C C . GLY A 1 93 ? -10.764 -0.306 7.313 1.00 97.31 93 GLY A C 1
ATOM 736 O O . GLY A 1 93 ? -11.138 -0.004 6.178 1.00 97.31 93 GLY A O 1
ATOM 737 N N . ARG A 1 94 ? -11.402 -1.205 8.072 1.00 97.75 94 ARG A N 1
ATOM 738 C CA . ARG A 1 94 ? -12.599 -1.933 7.634 1.00 97.75 94 ARG A CA 1
ATOM 739 C C . ARG A 1 94 ? -13.776 -0.989 7.390 1.00 97.75 94 ARG A C 1
ATOM 741 O O . ARG A 1 94 ? -14.400 -1.078 6.337 1.00 97.75 94 ARG A O 1
ATOM 748 N N . ILE A 1 95 ? -14.046 -0.060 8.309 1.00 96.88 95 ILE A N 1
ATOM 749 C CA . ILE A 1 95 ? -15.076 0.980 8.144 1.00 96.88 95 ILE A CA 1
ATOM 750 C C . ILE A 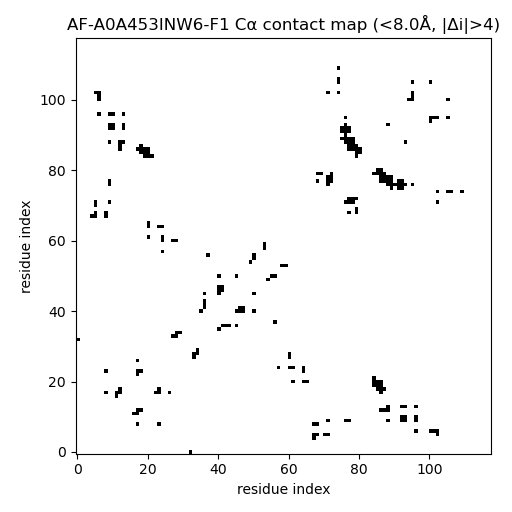1 95 ? -14.765 1.833 6.912 1.00 96.88 95 ILE A C 1
ATOM 752 O O . ILE A 1 95 ? -15.629 2.016 6.057 1.00 96.88 95 ILE A O 1
ATOM 756 N N . ALA A 1 96 ? -13.527 2.311 6.779 1.00 97.19 96 ALA A N 1
ATOM 757 C CA . ALA A 1 96 ? -13.130 3.137 5.647 1.00 97.19 96 ALA A CA 1
ATOM 758 C C . ALA A 1 96 ? -13.297 2.411 4.305 1.00 97.19 96 ALA A C 1
ATOM 760 O O . ALA A 1 96 ? -13.820 2.994 3.361 1.00 97.19 96 ALA A O 1
ATOM 761 N N . SER A 1 97 ? -12.933 1.128 4.234 1.00 96.94 97 SER A N 1
ATOM 762 C CA . SER A 1 97 ? -13.151 0.301 3.045 1.00 96.94 97 SER A CA 1
ATOM 763 C C . SER A 1 97 ? -14.640 0.090 2.755 1.00 96.94 97 SER A C 1
ATOM 765 O O . SER A 1 97 ? -15.055 0.232 1.609 1.00 96.94 97 SER A O 1
ATOM 767 N N . HIS A 1 98 ? -15.452 -0.200 3.776 1.00 96.81 98 HIS A N 1
ATOM 768 C CA . HIS A 1 98 ? -16.879 -0.483 3.610 1.00 96.81 98 HIS A CA 1
ATOM 769 C C . HIS A 1 98 ? -17.673 0.731 3.111 1.00 96.81 98 HIS A C 1
ATOM 771 O O . HIS A 1 98 ? -18.568 0.594 2.280 1.00 96.81 98 HIS A O 1
ATOM 777 N N . PHE A 1 99 ? -17.322 1.924 3.595 1.00 97.00 99 PHE A N 1
ATOM 778 C CA . PHE A 1 99 ? -17.996 3.177 3.247 1.00 97.00 99 PHE A CA 1
ATOM 779 C C . PHE A 1 99 ? -17.266 3.994 2.175 1.00 97.00 99 PHE A C 1
ATOM 781 O O . PHE A 1 99 ? -17.645 5.137 1.931 1.00 97.00 99 PHE A O 1
ATOM 788 N N . TYR A 1 100 ? -16.234 3.433 1.533 1.00 95.94 100 TYR A N 1
ATOM 789 C CA . TYR A 1 100 ? -15.423 4.123 0.521 1.00 95.94 100 TYR A CA 1
ATOM 790 C C . TYR A 1 100 ? -14.876 5.481 1.000 1.00 95.94 100 TYR A C 1
ATOM 792 O O . TYR A 1 100 ? -14.814 6.454 0.244 1.00 95.94 100 TYR A O 1
ATOM 800 N N . LEU A 1 101 ? -14.473 5.558 2.271 1.00 95.69 101 LEU A N 1
ATOM 801 C CA . LEU A 1 101 ? -13.844 6.753 2.821 1.00 95.69 101 LEU A CA 1
ATOM 802 C C . LEU A 1 101 ? -12.415 6.865 2.300 1.00 95.69 101 LEU A C 1
ATOM 804 O O . LEU A 1 101 ? -11.626 5.926 2.400 1.00 95.69 101 LEU A O 1
ATOM 808 N N . GLN A 1 102 ? -12.077 8.047 1.795 1.00 96.00 102 GLN A N 1
ATOM 809 C CA . GLN A 1 102 ? -10.722 8.351 1.358 1.00 96.00 102 GLN A CA 1
ATOM 810 C C . GLN A 1 102 ? -9.770 8.427 2.556 1.00 96.00 102 GLN A C 1
ATOM 812 O O . GLN A 1 102 ? -10.113 8.980 3.606 1.00 96.00 102 GLN A O 1
ATOM 817 N N . TYR A 1 103 ? -8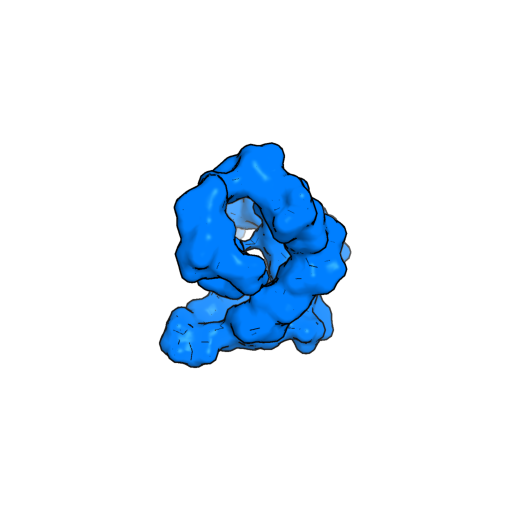.536 7.967 2.358 1.00 95.81 103 TYR A N 1
ATOM 818 C CA . TYR A 1 103 ? -7.428 8.060 3.307 1.00 95.81 103 TYR A CA 1
ATOM 819 C C . TYR A 1 103 ? -7.305 9.460 3.921 1.00 95.81 103 TYR A C 1
ATOM 821 O O . TYR A 1 103 ? -7.186 9.595 5.135 1.00 95.81 103 TYR A O 1
ATOM 829 N N . SER A 1 104 ? -7.383 10.510 3.098 1.00 94.81 104 SER A N 1
ATOM 830 C CA . SER A 1 104 ? -7.257 11.905 3.543 1.00 94.81 104 SER A CA 1
ATOM 831 C C . SER A 1 104 ? -8.374 12.332 4.495 1.00 94.81 104 SER A C 1
ATOM 833 O O . SER A 1 104 ? -8.139 13.097 5.430 1.00 94.81 104 SER A O 1
ATOM 835 N N . SER A 1 105 ? -9.593 11.828 4.290 1.00 94.50 105 SER A N 1
ATOM 836 C CA . SER A 1 105 ? -10.718 12.096 5.188 1.00 94.50 105 SER A CA 1
ATOM 837 C C . SER A 1 105 ? -10.500 11.419 6.536 1.00 94.50 105 SER A C 1
ATOM 839 O O . SER A 1 105 ? -10.683 12.052 7.570 1.00 94.50 105 SER A O 1
ATOM 841 N N . VAL A 1 106 ? -10.045 10.163 6.537 1.00 94.19 106 VAL A N 1
ATOM 842 C CA . VAL A 1 106 ? -9.742 9.423 7.772 1.00 94.19 106 VAL A CA 1
ATOM 843 C C . VAL A 1 106 ? -8.587 10.066 8.543 1.00 94.19 106 VAL A C 1
ATOM 845 O O . VAL A 1 106 ? -8.667 10.200 9.763 1.00 94.19 106 VAL A O 1
ATOM 848 N N . GLU A 1 107 ? -7.542 10.513 7.845 1.00 93.44 107 GLU A N 1
ATOM 849 C CA . GLU A 1 107 ? -6.433 11.275 8.432 1.00 93.44 107 GLU A CA 1
ATOM 850 C C . GLU A 1 107 ? -6.949 12.542 9.132 1.00 93.44 107 GLU A C 1
ATOM 852 O O . GLU A 1 107 ? -6.667 12.749 10.310 1.00 93.44 107 GLU A O 1
ATOM 857 N N . THR A 1 108 ? -7.814 13.307 8.460 1.00 92.25 108 THR A N 1
ATOM 858 C CA . THR A 1 108 ? -8.456 14.506 9.026 1.00 92.25 108 THR A CA 1
ATOM 859 C C . THR A 1 108 ? -9.313 14.176 10.255 1.00 92.25 108 THR A C 1
ATOM 861 O O . THR A 1 108 ? -9.221 14.836 11.292 1.00 92.25 108 THR A O 1
ATOM 864 N N . TYR A 1 109 ? -10.137 13.128 10.184 1.00 88.75 109 TYR A N 1
ATOM 865 C CA . TYR A 1 109 ? -10.997 12.717 11.295 1.00 88.75 109 TYR A CA 1
ATOM 866 C C . TYR A 1 109 ? -10.201 12.276 12.519 1.00 88.75 109 TYR A C 1
ATOM 868 O O . TYR A 1 109 ? -10.595 12.591 13.639 1.00 88.75 109 TYR A O 1
ATOM 876 N N . ASN A 1 110 ? -9.068 11.601 12.329 1.00 87.88 110 ASN A N 1
ATOM 877 C CA . ASN A 1 110 ? -8.199 11.199 13.432 1.00 87.88 110 ASN A CA 1
ATOM 878 C C . ASN A 1 110 ? -7.630 12.391 14.217 1.00 87.88 110 ASN A C 1
ATOM 880 O O . ASN A 1 110 ? -7.361 12.250 15.410 1.00 87.88 110 ASN A O 1
ATOM 884 N N . GLU A 1 111 ? -7.434 13.541 13.571 1.00 86.75 111 GLU A N 1
ATOM 885 C CA . GLU A 1 111 ? -6.942 14.764 14.218 1.00 86.75 111 GLU A CA 1
ATOM 886 C C . GLU A 1 111 ? -8.068 15.554 14.900 1.00 86.75 111 GLU A C 1
ATOM 888 O O . GLU A 1 111 ? -7.867 16.147 15.965 1.00 86.75 111 GLU A O 1
ATOM 893 N N . MET A 1 112 ? -9.260 15.553 14.299 1.00 86.50 112 MET A N 1
ATOM 894 C CA . MET A 1 112 ? -10.394 16.369 14.740 1.00 86.50 112 MET A CA 1
ATOM 895 C C . MET A 1 112 ? -11.290 15.682 15.776 1.00 86.50 112 MET A C 1
ATOM 897 O O . MET A 1 112 ? -11.833 16.356 16.654 1.00 86.50 112 MET A O 1
ATOM 901 N N . LEU A 1 113 ? -11.463 14.358 15.709 1.00 78.00 113 LEU A N 1
ATOM 902 C CA . LEU A 1 113 ? -12.372 13.637 16.599 1.00 78.00 113 LEU A CA 1
ATOM 903 C C . LEU A 1 113 ? -11.818 13.593 18.027 1.00 78.00 113 LEU A C 1
ATOM 905 O O . LEU A 1 113 ? -10.830 12.925 18.334 1.00 78.00 113 LEU A O 1
ATOM 909 N N . ARG A 1 114 ? -12.514 14.280 18.934 1.00 77.75 114 ARG A N 1
ATOM 910 C CA . ARG A 1 114 ? -12.286 14.239 20.383 1.00 77.75 114 ARG A CA 1
ATOM 911 C C . ARG A 1 114 ? -13.508 13.643 21.073 1.00 77.75 114 ARG A C 1
ATOM 913 O O . ARG A 1 114 ? -14.623 13.760 20.579 1.00 77.75 114 ARG A O 1
ATOM 920 N N . ARG A 1 115 ? -13.302 13.030 22.248 1.00 70.06 115 ARG A N 1
ATOM 921 C CA . ARG A 1 115 ? -14.366 12.383 23.051 1.00 70.06 115 ARG A CA 1
ATOM 922 C C . ARG A 1 115 ? -15.571 13.287 23.349 1.00 70.06 115 ARG A C 1
ATOM 924 O O . ARG A 1 115 ? -16.652 12.765 23.577 1.00 70.06 115 ARG A O 1
ATOM 931 N N . HIS A 1 116 ? -15.382 14.603 23.337 1.00 67.69 116 HIS A N 1
ATOM 932 C CA . HIS A 1 116 ? -16.447 15.591 23.446 1.00 67.69 116 HIS A CA 1
ATOM 933 C C . HIS A 1 116 ? -16.230 16.614 22.334 1.00 67.69 116 HIS A C 1
ATOM 935 O O . HIS A 1 116 ? -15.238 17.344 22.364 1.00 67.69 116 HIS A O 1
ATOM 941 N N . MET A 1 117 ? -17.114 16.633 21.339 1.00 56.34 117 MET A N 1
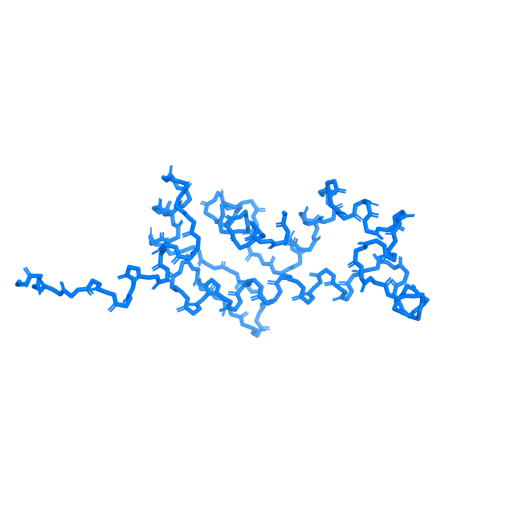ATOM 942 C CA . MET A 1 117 ? -17.213 17.777 20.438 1.00 56.34 117 MET A CA 1
ATOM 943 C C . MET A 1 117 ? -18.105 18.797 21.149 1.00 56.34 117 MET A C 1
ATOM 945 O O . MET A 1 117 ? -19.313 18.583 21.221 1.00 56.34 117 MET A O 1
ATOM 949 N N . SER A 1 118 ? -17.500 19.805 21.787 1.00 54.78 118 SER A N 1
ATOM 950 C CA . SER A 1 118 ? -18.228 20.959 22.335 1.00 54.78 118 SER A CA 1
ATOM 951 C C . SER A 1 118 ? -18.431 22.011 21.262 1.00 54.78 118 SER A C 1
ATOM 953 O O . SER A 1 118 ? -17.413 22.294 20.586 1.00 54.78 118 SER A O 1
#

Nearest PDB structures (foldseek):
  8alz-assembly1_B  TM=9.779E-01  e=9.227E-11  Homo sapiens
  6ah0-assembly1_D  TM=9.494E-01  e=5.823E-10  Homo sapiens
  8qzs-assembly1_B  TM=9.781E-01  e=9.942E-10  Homo sapiens
  4f93-assembly1_B  TM=9.324E-01  e=5.487E-10  Homo sapiens
  7bdk-assembly1_B  TM=9.451E-01  e=1.338E-09  Homo sapiens

Foldseek 3Di:
DLQCLLLVVLLCQLVVQDWFLVSQLVVVCPDPVNVCCLVPVVVVVQDPVNCVVPVVCSVVSSVSSVVSQVLCCVLVQWPADPVVRTIHGDVNSNVCNVVVPRSVVSSVCVVPDDPDDD

pLDDT: mean 93.26, std 8.05, range [54.78, 98.69]

Organism: Aegilops tauschii subsp. strangulata (NCBI:txid200361)

Secondary structure (DSSP, 8-state):
-GGGHHHHHHHHHHHTS--BHHHHHHHHHHSHHHHHHHHSGGGGT--HHHHHH-TT-HHHHHHHHHHHHHHHHHTTSEEEETTTTEEEE-HHHHHHHHTT--HHHHHHHHHH--S---